Protein AF-A0A5C4R021-F1 (afdb_monomer)

Sequence (103 aa):
MVSEFSMNTGKLGELASEMSGTAESLRSGVLPTIEYLRLPSGAAPAFDAGFSAAYDEMHETTTQAVSALAAALGEVAQGLGRVVQHYQTMEQRHGQSFDTALD

Secondary structure (DSSP, 8-state):
--------HHHHHHHHHHHHHHHHHIIIIIHHHHHHHSPPTTTGGGS-HHHHHHHHHHHHHHHHHHHHHHHHHHHHHHHHHHHHHHHHHHHHHHTS-------

Nearest PDB structures (foldseek):
  4j41-assembly3_E  TM=8.326E-01  e=3.074E-01  Bacillus anthracis str. Sterne
  4j10-assembly1_A  TM=8.207E-01  e=3.074E-01  Bacillus anthracis str. Sterne
  3o9o-assembly1_B  TM=7.792E-01  e=4.049E-01  Streptococcus agalactiae NEM316
  5los-assembly1_A  TM=7.583E-01  e=2.637E+00  Serendipita indica DSM 11827

Foldseek 3Di:
DPPLPQDQLVVLLVLLVVLLVVLVCLVVPVLVVLVVPQDPPVCCVVDDVVVNVVSVVVSVVVNVVSNVSSVVSNVSSVVSVVVSVVQVVVCVVVVHHSNNPDD

pLDDT: mean 84.71, std 15.85, range [33.53, 98.44]

Mean predicted aligned error: 7.82 Å

Structure (mmCIF, N/CA/C/O backbone):
data_AF-A0A5C4R021-F1
#
_entry.id   AF-A0A5C4R021-F1
#
loop_
_atom_site.group_PDB
_atom_site.id
_atom_site.type_symbol
_atom_site.label_atom_id
_atom_site.label_alt_id
_atom_site.label_comp_id
_atom_site.label_asym_id
_atom_site.label_entity_id
_atom_site.label_seq_id
_atom_site.pdbx_PDB_ins_code
_atom_site.Cartn_x
_atom_site.Cartn_y
_atom_site.Cartn_z
_atom_site.occupancy
_atom_site.B_iso_or_equiv
_atom_site.auth_seq_id
_atom_site.auth_comp_id
_atom_site.auth_asym_id
_atom_site.auth_atom_id
_atom_site.pdbx_PDB_model_num
ATOM 1 N N . MET A 1 1 ? -5.289 -17.654 35.345 1.00 33.53 1 MET A N 1
ATOM 2 C CA . MET A 1 1 ? -4.393 -16.569 34.904 1.00 33.53 1 MET A CA 1
ATOM 3 C C . MET A 1 1 ? -4.979 -16.007 33.628 1.00 33.53 1 MET A C 1
ATOM 5 O O . MET A 1 1 ? -4.829 -16.629 32.586 1.00 33.53 1 MET A O 1
ATOM 9 N N . VAL A 1 2 ? -5.752 -14.927 33.722 1.00 35.47 2 VAL A N 1
ATOM 10 C CA . VAL A 1 2 ? -6.165 -14.178 32.532 1.00 35.47 2 VAL A CA 1
ATOM 11 C C . VAL A 1 2 ? -4.950 -13.334 32.180 1.00 35.47 2 VAL A C 1
ATOM 13 O O . VAL A 1 2 ? -4.500 -12.562 33.019 1.00 35.47 2 VAL A O 1
ATOM 16 N N . SER A 1 3 ? -4.351 -13.577 31.014 1.00 36.06 3 SER A N 1
ATOM 17 C CA . SER A 1 3 ? -3.356 -12.667 30.449 1.00 36.06 3 SER A CA 1
ATOM 18 C C . SER A 1 3 ? -4.007 -11.292 30.429 1.00 36.06 3 SER A C 1
ATOM 20 O O . SER A 1 3 ? -4.984 -11.116 29.702 1.00 36.06 3 SER A O 1
ATOM 22 N N . GLU A 1 4 ? -3.531 -10.357 31.251 1.00 40.97 4 GLU A N 1
ATOM 23 C CA . GLU A 1 4 ? -3.843 -8.939 31.095 1.00 40.97 4 GLU A CA 1
ATOM 24 C C . GLU A 1 4 ? -3.306 -8.542 29.723 1.00 40.97 4 GLU A C 1
ATOM 26 O O . GLU A 1 4 ? -2.133 -8.226 29.536 1.00 40.97 4 G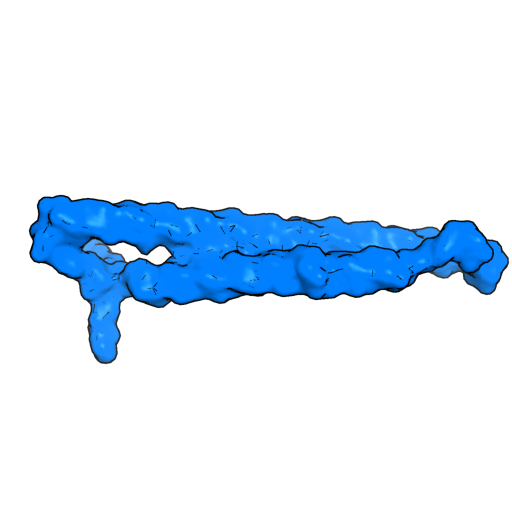LU A O 1
ATOM 31 N N . PHE A 1 5 ? -4.150 -8.710 28.710 1.00 48.19 5 PHE A N 1
ATOM 32 C CA . PHE A 1 5 ? -3.909 -8.183 27.387 1.00 48.19 5 PHE A CA 1
ATOM 33 C C . PHE A 1 5 ? -3.966 -6.675 27.584 1.00 48.19 5 PHE A C 1
ATOM 35 O O . PHE A 1 5 ? -5.048 -6.127 27.774 1.00 48.19 5 PHE A O 1
ATOM 42 N N . SER A 1 6 ? -2.802 -6.026 27.646 1.00 51.69 6 SER A N 1
ATOM 43 C CA . SER A 1 6 ? -2.751 -4.571 27.636 1.00 51.69 6 SER A CA 1
ATOM 44 C C . SER A 1 6 ? -3.350 -4.125 26.303 1.00 51.69 6 SER A C 1
ATOM 46 O O . SER A 1 6 ? -2.752 -4.313 25.242 1.00 51.69 6 SER A O 1
ATOM 48 N N . MET A 1 7 ? -4.590 -3.654 26.342 1.00 62.31 7 MET A N 1
ATOM 49 C CA . MET A 1 7 ? -5.339 -3.217 25.176 1.00 62.31 7 MET A CA 1
ATOM 50 C C . MET A 1 7 ? -5.124 -1.720 25.067 1.00 62.31 7 MET A C 1
ATOM 52 O O . MET A 1 7 ? -5.679 -0.965 25.845 1.00 62.31 7 MET A O 1
ATOM 56 N N . ASN A 1 8 ? -4.266 -1.293 24.144 1.00 76.50 8 ASN A N 1
ATOM 57 C CA . ASN A 1 8 ? -4.086 0.124 23.845 1.00 76.50 8 ASN A CA 1
ATOM 58 C C . A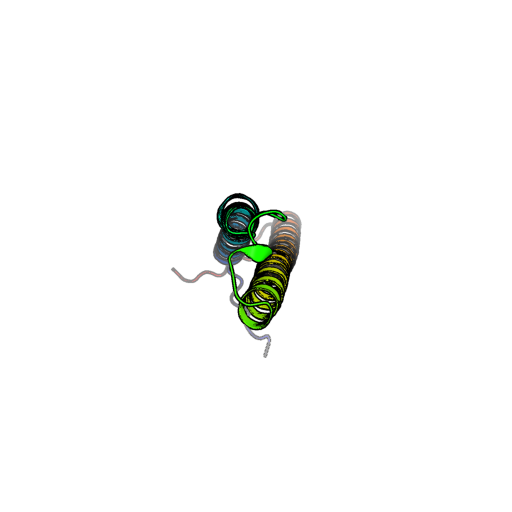SN A 1 8 ? -4.803 0.432 22.530 1.00 76.50 8 ASN A C 1
ATOM 60 O O . ASN A 1 8 ? -4.215 0.400 21.445 1.00 76.50 8 ASN A O 1
ATOM 64 N N . THR A 1 9 ? -6.115 0.623 22.630 1.00 79.25 9 THR A N 1
ATOM 65 C CA . THR A 1 9 ? -6.998 0.913 21.496 1.00 79.25 9 THR A CA 1
ATOM 66 C C . THR A 1 9 ? -6.562 2.153 20.725 1.00 79.25 9 THR A C 1
ATOM 68 O O . THR A 1 9 ? -6.645 2.145 19.495 1.00 79.25 9 THR A O 1
ATOM 71 N N . GLY A 1 10 ? -6.030 3.169 21.416 1.00 80.38 10 GLY A N 1
ATOM 72 C CA . GLY A 1 10 ? -5.428 4.349 20.793 1.00 80.38 10 GLY A CA 1
ATOM 73 C C . GLY A 1 10 ? -4.258 4.001 19.870 1.00 80.38 10 GLY A C 1
ATOM 74 O O . GLY A 1 10 ? -4.326 4.264 18.670 1.00 80.38 10 GLY A O 1
ATOM 75 N N . LYS A 1 11 ? -3.232 3.312 20.387 1.00 85.06 11 LYS A N 1
ATOM 76 C CA . LYS A 1 11 ? -2.044 2.894 19.615 1.00 85.06 11 LYS A CA 1
ATOM 77 C C . LYS A 1 11 ? -2.391 1.977 18.446 1.00 85.06 11 LYS A C 1
ATOM 79 O O . LYS A 1 11 ? -1.766 2.063 17.393 1.00 85.06 11 LYS A O 1
ATOM 84 N N . LEU A 1 12 ? -3.382 1.095 18.600 1.00 88.81 12 LEU A N 1
ATOM 85 C CA . LEU A 1 12 ? -3.851 0.255 17.491 1.00 88.81 12 LEU A CA 1
ATOM 86 C C . LEU A 1 12 ? -4.498 1.096 16.379 1.00 88.81 12 LEU A C 1
ATOM 88 O O . LEU A 1 12 ? -4.299 0.800 15.201 1.00 88.81 12 LEU A O 1
ATOM 92 N N . GLY A 1 13 ? -5.243 2.144 16.742 1.00 89.25 13 GLY A N 1
ATOM 93 C CA . GLY A 1 13 ? -5.826 3.095 15.794 1.00 89.25 13 GLY A CA 1
ATOM 94 C C . GLY A 1 13 ? -4.780 3.966 15.093 1.00 89.25 13 GLY A C 1
ATOM 95 O O . GLY A 1 13 ? -4.867 4.166 13.878 1.00 89.25 13 GLY A O 1
ATOM 96 N N . GLU A 1 14 ? -3.768 4.432 15.826 1.00 91.31 14 GLU A N 1
ATOM 97 C CA . GLU A 1 14 ? -2.612 5.148 15.272 1.00 91.31 14 GLU A CA 1
ATOM 98 C C . GLU A 1 14 ? -1.861 4.269 14.269 1.00 91.31 14 GLU A C 1
ATOM 100 O O . GLU A 1 14 ? -1.711 4.654 13.110 1.00 91.31 14 GLU A O 1
ATOM 105 N N . LEU A 1 15 ? -1.510 3.040 14.659 1.00 92.69 15 LEU A N 1
ATOM 106 C CA . LEU A 1 15 ? -0.816 2.090 13.791 1.00 92.69 15 LEU A CA 1
ATOM 107 C C . LEU A 1 15 ? -1.626 1.761 12.529 1.00 92.69 15 LEU A C 1
ATOM 109 O O . LEU A 1 15 ? -1.076 1.711 11.429 1.00 92.69 15 LEU A O 1
ATOM 113 N N . ALA A 1 16 ? -2.943 1.568 12.661 1.00 94.12 16 ALA A N 1
ATOM 114 C CA . ALA A 1 16 ? -3.824 1.363 11.513 1.00 94.12 16 ALA A CA 1
ATOM 115 C C . ALA A 1 16 ? -3.789 2.560 10.548 1.00 94.12 16 ALA A C 1
ATOM 117 O O . ALA A 1 16 ? -3.728 2.382 9.329 1.00 94.12 16 ALA A O 1
ATOM 118 N N . SER A 1 17 ? -3.795 3.778 11.093 1.00 95.25 17 SER A N 1
ATOM 119 C CA . SER A 1 17 ? -3.763 5.018 10.315 1.00 95.25 17 SER A CA 1
ATOM 120 C C . SER A 1 17 ? -2.420 5.204 9.606 1.00 95.25 17 SER A C 1
ATOM 122 O O . SER A 1 17 ? -2.398 5.514 8.415 1.00 95.25 17 SER A O 1
ATOM 124 N N . GLU A 1 18 ? -1.306 4.942 10.291 1.00 97.06 1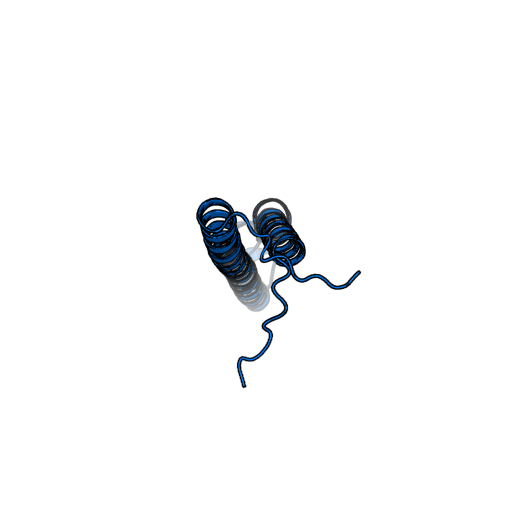8 GLU A N 1
ATOM 125 C CA . GLU A 1 18 ? 0.046 4.985 9.721 1.00 97.06 18 GLU A CA 1
ATOM 126 C C . GLU A 1 18 ? 0.228 3.964 8.593 1.00 97.06 18 GLU A C 1
ATOM 128 O O . GLU A 1 18 ? 0.740 4.295 7.518 1.00 97.06 18 GLU A O 1
ATOM 133 N N . MET A 1 19 ? -0.233 2.726 8.797 1.00 96.38 19 MET A N 1
ATOM 134 C CA . MET A 1 19 ? -0.176 1.679 7.775 1.00 96.38 19 MET A CA 1
ATOM 135 C C . MET A 1 19 ? -1.031 2.037 6.559 1.00 96.38 19 MET A C 1
ATOM 137 O O . MET A 1 19 ? -0.580 1.873 5.424 1.00 96.38 19 MET A O 1
ATOM 141 N N . SER A 1 20 ? -2.232 2.582 6.775 1.00 97.81 20 SER A N 1
ATOM 142 C CA . SER A 1 20 ? -3.091 3.061 5.690 1.00 97.81 20 SER A CA 1
ATOM 143 C C . SER A 1 20 ? -2.452 4.227 4.929 1.00 97.81 20 SER A C 1
ATOM 145 O O . SER A 1 20 ? -2.478 4.240 3.699 1.00 97.81 20 SER A O 1
ATOM 147 N N . GLY A 1 21 ? -1.848 5.190 5.631 1.00 97.81 21 GLY A N 1
ATOM 148 C CA . GLY A 1 21 ? -1.141 6.316 5.016 1.00 97.81 21 GLY A CA 1
ATOM 149 C C . GLY A 1 21 ? 0.094 5.879 4.222 1.00 97.81 21 GLY A C 1
ATOM 150 O O . GLY A 1 21 ? 0.349 6.383 3.126 1.00 97.81 21 GLY A O 1
ATOM 151 N N . THR A 1 22 ? 0.824 4.881 4.724 1.00 98.06 22 THR A N 1
ATOM 152 C CA . THR A 1 22 ? 1.957 4.274 4.011 1.00 98.06 22 THR A CA 1
ATOM 153 C C . THR A 1 22 ? 1.489 3.552 2.748 1.00 98.06 22 THR A C 1
ATOM 155 O O . THR A 1 22 ? 2.047 3.773 1.674 1.00 98.06 22 THR A O 1
ATOM 158 N N . ALA A 1 23 ? 0.432 2.738 2.844 1.00 98.12 23 ALA A N 1
ATOM 159 C CA . ALA A 1 23 ? -0.164 2.061 1.693 1.00 98.12 23 ALA A CA 1
ATOM 160 C C . ALA A 1 23 ? -0.584 3.056 0.600 1.00 98.12 23 ALA A C 1
ATOM 162 O O . ALA A 1 23 ? -0.325 2.826 -0.581 1.00 98.12 23 ALA A O 1
ATOM 163 N N . GLU A 1 24 ? -1.186 4.179 0.992 1.00 98.06 24 GLU A N 1
ATOM 164 C CA . GLU A 1 24 ? -1.577 5.235 0.062 1.00 98.06 24 GLU A CA 1
ATOM 165 C C . GLU A 1 24 ? -0.371 5.938 -0.565 1.00 98.06 24 GLU A C 1
ATOM 167 O O . GLU A 1 24 ? -0.359 6.169 -1.772 1.00 98.06 24 GLU A O 1
ATOM 172 N N . SER A 1 25 ? 0.684 6.210 0.206 1.00 97.94 25 SER A N 1
ATOM 173 C CA . SER A 1 25 ? 1.925 6.800 -0.319 1.00 97.94 25 SER A CA 1
ATOM 174 C C . SER A 1 25 ? 2.595 5.898 -1.362 1.00 97.94 25 SER A C 1
ATOM 176 O O . SER A 1 25 ? 3.097 6.377 -2.381 1.00 97.94 25 SER A O 1
ATOM 178 N N . LEU A 1 26 ? 2.563 4.577 -1.155 1.00 98.12 26 LEU A N 1
ATOM 179 C CA . LEU A 1 26 ? 3.053 3.616 -2.145 1.00 98.12 26 LEU A CA 1
ATOM 180 C C . LEU A 1 26 ? 2.216 3.655 -3.433 1.00 98.12 26 LEU A C 1
ATOM 182 O O . LEU A 1 26 ? 2.783 3.654 -4.525 1.00 98.12 26 LEU A O 1
ATOM 186 N N . ARG A 1 27 ? 0.884 3.732 -3.325 1.00 97.69 27 ARG A N 1
ATOM 187 C CA . ARG A 1 27 ? -0.023 3.732 -4.488 1.00 97.69 27 ARG A CA 1
ATOM 188 C C . ARG A 1 27 ? -0.015 5.034 -5.275 1.00 97.69 27 ARG A C 1
ATOM 190 O O . ARG A 1 27 ? -0.030 4.994 -6.498 1.00 97.69 27 ARG A O 1
ATOM 197 N N . SER A 1 28 ? -0.025 6.167 -4.583 1.00 96.94 28 SER A N 1
ATOM 198 C CA . SER A 1 28 ? -0.161 7.495 -5.189 1.00 96.94 28 SER A CA 1
ATOM 199 C C . SER A 1 28 ? 1.178 8.157 -5.517 1.00 96.94 28 SER A C 1
ATOM 201 O O . SER A 1 28 ? 1.226 9.027 -6.382 1.00 96.94 28 SER A O 1
ATOM 203 N N . GLY A 1 29 ? 2.269 7.744 -4.863 1.00 96.31 29 GLY A N 1
ATOM 204 C CA . GLY A 1 29 ? 3.608 8.295 -5.086 1.00 96.31 29 GLY A CA 1
ATOM 205 C C . GLY A 1 29 ? 4.545 7.327 -5.804 1.00 96.31 29 GLY A C 1
ATOM 206 O O . GLY A 1 29 ? 5.069 7.633 -6.878 1.00 96.31 29 GLY A O 1
ATOM 207 N N . VAL A 1 30 ? 4.764 6.145 -5.222 1.00 96.88 30 VAL A N 1
ATOM 208 C CA . VAL A 1 30 ? 5.808 5.220 -5.697 1.00 96.88 30 VAL A CA 1
ATOM 209 C C . VAL A 1 30 ? 5.409 4.508 -6.989 1.00 96.88 30 VAL A C 1
ATOM 211 O O . VAL A 1 30 ? 6.181 4.539 -7.944 1.00 96.88 30 VAL A O 1
ATOM 214 N N . LEU A 1 31 ? 4.212 3.913 -7.062 1.00 97.00 31 LEU A N 1
ATOM 215 C CA . LEU A 1 31 ? 3.764 3.203 -8.269 1.00 97.00 31 LEU A CA 1
ATOM 216 C C . LEU A 1 31 ? 3.773 4.089 -9.529 1.00 97.00 31 LEU A C 1
ATOM 218 O O . LEU A 1 31 ? 4.356 3.665 -10.524 1.00 97.00 31 LEU A O 1
ATOM 222 N N . PRO A 1 32 ? 3.248 5.331 -9.516 1.00 96.44 32 PRO A N 1
ATOM 223 C CA . PRO A 1 32 ? 3.323 6.213 -10.680 1.00 96.44 32 PRO A CA 1
ATOM 224 C C . PRO A 1 32 ? 4.758 6.555 -11.082 1.00 96.44 32 PRO A C 1
ATOM 226 O O . PRO A 1 32 ? 5.051 6.689 -12.268 1.00 96.44 32 PRO A O 1
ATOM 229 N N . THR A 1 33 ? 5.662 6.672 -10.105 1.00 95.56 33 THR A N 1
ATOM 230 C CA . THR A 1 33 ? 7.084 6.909 -10.375 1.00 95.56 33 THR A CA 1
ATOM 231 C C . THR A 1 33 ? 7.710 5.711 -11.086 1.00 95.56 33 THR A C 1
ATOM 233 O O . THR A 1 33 ? 8.443 5.897 -12.052 1.00 95.56 33 THR A O 1
ATOM 236 N N . ILE A 1 34 ? 7.3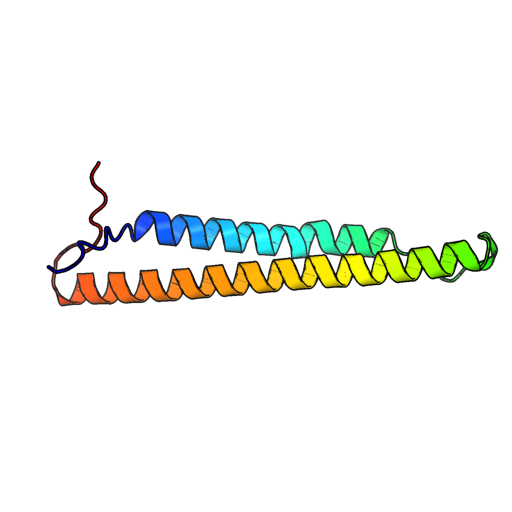92 4.484 -10.659 1.00 94.75 34 ILE A N 1
ATOM 237 C CA . ILE A 1 34 ? 7.848 3.262 -11.334 1.00 94.75 34 ILE A CA 1
ATOM 238 C C . ILE A 1 34 ? 7.282 3.202 -12.754 1.00 94.75 34 ILE A C 1
ATOM 240 O O . ILE A 1 34 ? 8.037 2.998 -13.699 1.00 94.75 34 ILE A O 1
ATOM 244 N N . GLU A 1 35 ? 5.986 3.451 -12.940 1.00 92.38 35 GLU A N 1
ATOM 245 C CA . GLU A 1 35 ? 5.364 3.467 -14.271 1.00 92.38 35 GLU A CA 1
ATOM 246 C C . GLU A 1 35 ? 6.001 4.503 -15.207 1.00 92.38 35 GLU A C 1
ATOM 248 O O . GLU A 1 35 ? 6.227 4.212 -16.380 1.00 92.38 35 GLU A O 1
ATOM 253 N N . TYR A 1 36 ? 6.376 5.679 -14.693 1.00 90.94 36 TYR A N 1
ATOM 254 C CA . TYR A 1 36 ? 7.086 6.698 -15.472 1.00 90.94 36 TYR A CA 1
ATOM 255 C C . TYR A 1 36 ? 8.476 6.247 -15.943 1.00 90.94 36 TYR 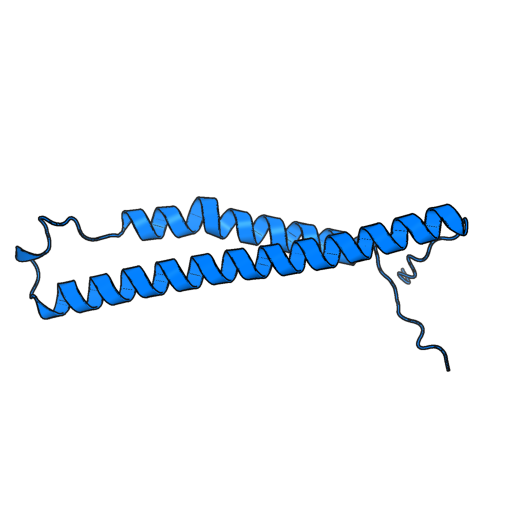A C 1
ATOM 257 O O . TYR A 1 36 ? 8.948 6.691 -16.988 1.00 90.94 36 TYR A O 1
ATOM 265 N N . LEU A 1 37 ? 9.141 5.367 -15.191 1.00 89.75 37 LEU A N 1
ATOM 266 C CA . LEU A 1 37 ? 10.456 4.845 -15.563 1.00 89.75 37 LEU A CA 1
ATOM 267 C C . LEU A 1 37 ? 10.391 3.826 -16.709 1.00 89.75 37 LEU A C 1
ATOM 269 O O . LEU A 1 37 ? 11.426 3.529 -17.296 1.00 89.75 37 LEU A O 1
ATOM 273 N N . ARG A 1 38 ? 9.205 3.322 -17.071 1.00 88.75 38 ARG A N 1
ATOM 274 C CA . ARG A 1 38 ? 9.046 2.335 -18.142 1.00 88.75 38 ARG A CA 1
ATOM 275 C C . ARG A 1 38 ? 9.712 2.803 -19.437 1.00 88.75 38 ARG A C 1
ATOM 277 O O . ARG A 1 38 ? 9.473 3.916 -19.910 1.00 88.75 38 ARG A O 1
ATOM 284 N N . LEU A 1 39 ? 10.514 1.929 -20.049 1.00 83.62 39 LEU A N 1
ATOM 285 C CA . LEU A 1 39 ? 11.130 2.232 -21.336 1.00 83.62 39 LEU A CA 1
ATOM 286 C C . LEU A 1 39 ? 10.039 2.461 -22.397 1.00 83.62 39 LEU A C 1
ATOM 288 O O . LEU A 1 39 ? 9.137 1.630 -22.545 1.00 83.62 39 LEU A O 1
ATOM 292 N N . PRO A 1 40 ? 10.108 3.558 -23.175 1.00 81.06 40 PRO A N 1
ATOM 293 C CA . PRO A 1 40 ? 9.221 3.741 -24.310 1.00 81.06 40 PRO A CA 1
ATOM 294 C C . PRO A 1 40 ? 9.382 2.578 -25.287 1.00 81.06 40 PRO A C 1
ATOM 296 O O . PRO A 1 40 ? 10.501 2.172 -25.602 1.00 81.06 40 PRO A O 1
ATOM 299 N N . SER A 1 41 ? 8.278 2.103 -25.854 1.00 72.62 41 SER A N 1
ATOM 300 C CA . SER A 1 41 ? 8.275 1.016 -26.843 1.00 72.62 41 SER A CA 1
ATOM 301 C C . SER A 1 41 ? 9.146 1.301 -28.079 1.00 72.62 41 SER A C 1
ATOM 303 O O . SER A 1 41 ? 9.597 0.370 -28.740 1.00 72.62 41 SER A O 1
ATOM 305 N N . GLY A 1 42 ? 9.437 2.575 -28.370 1.00 70.56 42 GLY A N 1
ATOM 306 C CA . GLY A 1 42 ? 10.365 3.000 -29.426 1.00 70.56 42 GLY A CA 1
ATOM 307 C C . GLY A 1 42 ? 11.835 3.147 -29.003 1.00 70.56 42 GLY A C 1
ATOM 308 O O . GLY A 1 42 ? 12.679 3.370 -29.865 1.00 70.56 42 GLY A O 1
ATOM 309 N N . ALA A 1 43 ? 12.154 3.041 -27.710 1.00 71.19 43 ALA A N 1
ATOM 310 C CA . ALA A 1 43 ? 13.520 3.132 -27.188 1.00 71.19 43 ALA A CA 1
ATOM 311 C C . ALA A 1 43 ? 14.222 1.766 -27.133 1.00 71.19 43 ALA A C 1
ATOM 313 O O . ALA A 1 43 ? 15.447 1.719 -27.181 1.00 71.19 43 ALA A O 1
ATOM 314 N N . ALA A 1 44 ? 13.465 0.664 -27.100 1.00 65.88 44 ALA A N 1
ATOM 315 C CA . ALA A 1 44 ? 14.000 -0.699 -27.088 1.00 65.88 44 ALA A CA 1
ATOM 316 C C . ALA A 1 44 ? 15.039 -0.996 -28.197 1.00 65.88 44 ALA A C 1
ATOM 318 O O . ALA A 1 44 ? 16.045 -1.619 -27.884 1.00 65.88 44 ALA A O 1
ATOM 319 N N . PRO A 1 45 ? 14.905 -0.507 -29.451 1.00 67.62 45 PRO A N 1
ATOM 320 C CA . PRO A 1 45 ? 15.921 -0.725 -30.489 1.00 67.62 45 PRO A CA 1
ATOM 321 C C . PRO A 1 45 ? 17.256 -0.003 -30.243 1.00 67.62 45 PRO A C 1
ATOM 323 O O . PRO A 1 45 ? 18.252 -0.342 -30.876 1.00 67.62 45 PRO A O 1
ATOM 326 N N . ALA A 1 46 ? 17.276 1.029 -29.388 1.00 72.94 46 ALA A N 1
ATOM 327 C CA . ALA A 1 46 ? 18.487 1.775 -29.042 1.00 72.94 46 ALA A CA 1
ATOM 328 C C . ALA A 1 46 ? 19.306 1.091 -27.934 1.00 72.94 46 ALA A C 1
ATOM 330 O O . ALA A 1 46 ? 20.464 1.448 -27.716 1.00 72.94 46 ALA A O 1
ATOM 331 N N . PHE A 1 47 ? 18.712 0.113 -27.250 1.00 74.50 47 PHE A N 1
ATOM 332 C CA . PHE A 1 47 ? 19.370 -0.721 -26.259 1.00 74.50 47 PHE A CA 1
ATOM 333 C C . PHE A 1 47 ? 19.630 -2.111 -26.838 1.00 74.50 47 PHE A C 1
ATOM 335 O O . PHE A 1 47 ? 18.942 -2.569 -27.748 1.00 74.50 47 PHE A O 1
ATOM 342 N N . ASP A 1 48 ? 20.645 -2.792 -26.311 1.00 77.94 48 ASP A N 1
ATOM 343 C CA . ASP A 1 48 ? 20.828 -4.204 -26.625 1.00 77.94 48 ASP A CA 1
ATOM 344 C C . ASP A 1 48 ? 19.596 -5.002 -26.167 1.00 77.94 48 ASP A C 1
ATOM 346 O O . ASP A 1 48 ? 19.038 -4.740 -25.097 1.00 77.94 48 ASP A O 1
ATOM 350 N N . ALA A 1 49 ? 19.181 -5.993 -26.959 1.00 73.62 49 ALA A N 1
ATOM 351 C CA . ALA A 1 49 ? 17.962 -6.760 -26.709 1.00 73.62 49 ALA A CA 1
ATOM 352 C C . ALA A 1 49 ? 17.972 -7.434 -25.322 1.00 73.62 49 ALA A C 1
ATOM 354 O O . ALA A 1 49 ? 16.927 -7.544 -24.680 1.00 73.62 49 ALA A O 1
ATOM 355 N N . GLY A 1 50 ? 19.155 -7.828 -24.828 1.00 76.56 50 GLY A N 1
ATOM 356 C CA . GLY A 1 50 ? 19.323 -8.380 -23.482 1.00 76.56 50 GLY A CA 1
ATOM 357 C C . GLY A 1 50 ? 19.081 -7.364 -22.360 1.00 76.56 50 GLY A C 1
ATOM 358 O O . GLY A 1 50 ? 18.523 -7.719 -21.325 1.00 76.56 50 GLY A O 1
ATOM 359 N N . PHE A 1 51 ? 19.440 -6.094 -22.568 1.00 84.62 51 PHE A N 1
ATOM 360 C CA . PHE A 1 51 ? 19.192 -5.031 -21.593 1.00 84.62 51 PHE A CA 1
ATOM 361 C C . PHE A 1 51 ? 17.704 -4.684 -21.507 1.00 84.62 51 PHE A C 1
ATOM 363 O O . PHE A 1 51 ? 17.174 -4.592 -20.405 1.00 84.62 51 PHE A O 1
ATOM 370 N N . SER A 1 52 ? 17.020 -4.522 -22.646 1.00 84.19 52 SER A N 1
ATOM 371 C CA . SER A 1 52 ? 15.587 -4.194 -22.651 1.00 84.19 52 SER A CA 1
ATOM 372 C C . SER A 1 52 ? 14.742 -5.277 -21.984 1.00 84.19 52 SER A C 1
ATOM 374 O O . SER A 1 52 ? 13.893 -4.945 -21.167 1.00 84.19 52 SER A O 1
ATOM 376 N N . ALA A 1 53 ? 15.022 -6.556 -22.253 1.00 85.94 53 ALA A N 1
ATOM 377 C CA . ALA A 1 53 ? 14.308 -7.659 -21.612 1.00 85.94 53 ALA A CA 1
ATOM 378 C C . ALA A 1 53 ? 14.519 -7.685 -20.087 1.00 85.94 53 ALA A C 1
ATOM 380 O O . ALA A 1 53 ? 13.553 -7.782 -19.336 1.00 85.94 53 ALA A O 1
ATOM 381 N N . ALA A 1 54 ? 15.767 -7.538 -19.626 1.00 88.94 54 ALA A N 1
ATOM 382 C CA . ALA A 1 54 ? 16.072 -7.488 -18.196 1.00 88.94 54 ALA A CA 1
ATOM 383 C C . ALA A 1 54 ? 15.453 -6.257 -17.511 1.00 88.94 54 ALA A C 1
ATOM 385 O O . ALA A 1 54 ? 15.016 -6.332 -16.363 1.00 88.94 54 ALA A O 1
ATOM 386 N N . TYR A 1 55 ? 15.404 -5.120 -18.210 1.00 90.12 55 TYR A N 1
ATOM 387 C CA . TYR A 1 55 ? 14.771 -3.908 -17.707 1.00 90.12 55 TYR A CA 1
ATOM 388 C C . TYR A 1 55 ? 13.256 -4.069 -17.572 1.00 90.12 55 TYR A C 1
ATOM 390 O O . TYR A 1 55 ? 12.705 -3.700 -16.537 1.00 90.12 55 TYR A O 1
ATOM 398 N N . ASP A 1 56 ? 12.591 -4.625 -18.586 1.00 89.81 56 ASP A N 1
ATOM 399 C CA . ASP A 1 56 ? 11.148 -4.868 -18.561 1.00 89.81 56 ASP A CA 1
ATOM 400 C C . ASP A 1 56 ? 10.773 -5.843 -17.435 1.00 89.81 56 ASP A C 1
ATOM 402 O O . ASP A 1 56 ? 9.841 -5.575 -16.680 1.00 89.81 56 ASP A O 1
ATOM 406 N N . GLU A 1 57 ? 11.547 -6.918 -17.250 1.00 92.62 57 GLU A N 1
ATOM 407 C CA . GLU A 1 57 ? 11.35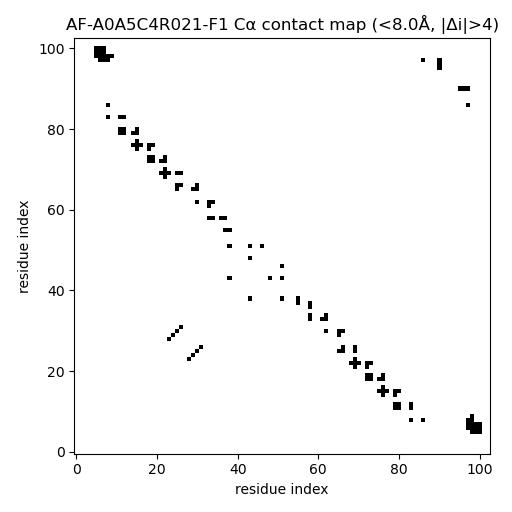9 -7.861 -16.140 1.00 92.62 57 GLU A CA 1
ATOM 408 C C . GLU A 1 57 ? 11.548 -7.181 -14.775 1.00 92.62 57 GLU A C 1
ATOM 410 O O . GLU A 1 57 ? 10.736 -7.361 -13.862 1.00 92.62 57 GLU A O 1
ATOM 415 N N . MET A 1 58 ? 12.597 -6.365 -14.624 1.00 93.31 58 MET A N 1
ATOM 416 C CA . MET A 1 58 ? 12.842 -5.596 -13.403 1.00 93.31 58 MET A CA 1
ATOM 417 C C . MET A 1 58 ? 11.698 -4.613 -13.124 1.00 93.31 58 MET A C 1
ATOM 419 O O . MET A 1 58 ? 11.255 -4.500 -11.978 1.00 93.31 58 MET A O 1
ATOM 423 N N . HIS A 1 59 ? 11.227 -3.900 -14.150 1.00 94.62 59 HIS A N 1
ATOM 424 C CA . HIS A 1 59 ? 10.119 -2.951 -14.060 1.00 94.62 59 HIS A CA 1
ATOM 425 C C . HIS A 1 59 ? 8.845 -3.654 -13.595 1.00 94.62 59 HIS A C 1
ATOM 427 O O . HIS A 1 59 ? 8.285 -3.283 -12.563 1.00 94.62 59 HIS A O 1
ATOM 433 N N . GLU A 1 60 ? 8.465 -4.737 -14.274 1.00 95.06 60 GLU A N 1
ATOM 434 C CA . GLU A 1 60 ? 7.282 -5.528 -13.945 1.00 95.06 60 GLU A CA 1
ATOM 435 C C . GLU A 1 60 ? 7.360 -6.092 -12.520 1.00 95.06 60 GLU A C 1
ATOM 437 O O . GLU A 1 60 ? 6.431 -5.914 -11.726 1.00 95.06 60 GLU A O 1
ATOM 442 N N . THR A 1 61 ? 8.493 -6.699 -12.157 1.00 96.88 61 THR A N 1
ATOM 443 C CA . THR A 1 61 ? 8.712 -7.260 -10.817 1.00 96.88 61 THR A CA 1
ATOM 444 C C . THR A 1 61 ? 8.601 -6.185 -9.736 1.00 96.88 61 THR A C 1
ATOM 446 O O . THR A 1 61 ? 7.988 -6.407 -8.688 1.00 96.88 61 THR A O 1
ATOM 449 N N . THR A 1 62 ? 9.150 -4.994 -9.984 1.00 96.69 62 THR A N 1
ATOM 450 C CA . THR A 1 62 ? 9.100 -3.879 -9.029 1.00 96.69 62 THR A CA 1
ATOM 451 C C . THR A 1 62 ? 7.675 -3.346 -8.874 1.00 96.69 62 THR A C 1
ATOM 453 O O . THR A 1 62 ? 7.210 -3.175 -7.743 1.00 96.69 62 THR A O 1
ATOM 456 N N . THR A 1 63 ? 6.945 -3.145 -9.978 1.00 97.44 63 THR A N 1
ATOM 457 C CA . THR A 1 63 ? 5.532 -2.731 -9.951 1.00 97.44 63 THR A CA 1
ATOM 458 C C . THR A 1 63 ? 4.680 -3.730 -9.167 1.00 97.44 63 THR A C 1
ATOM 460 O O . THR A 1 63 ? 3.890 -3.329 -8.303 1.00 97.44 63 THR A O 1
ATOM 463 N N . GLN A 1 64 ? 4.855 -5.033 -9.413 1.00 97.88 64 GLN A N 1
ATOM 464 C CA . GLN A 1 64 ? 4.126 -6.086 -8.704 1.00 97.88 64 GLN A CA 1
ATOM 465 C C . GLN A 1 64 ? 4.451 -6.094 -7.205 1.00 97.88 64 GLN A C 1
ATOM 467 O O . GLN A 1 64 ? 3.534 -6.111 -6.380 1.00 97.88 64 GLN A O 1
ATOM 472 N N . ALA A 1 65 ? 5.733 -6.020 -6.835 1.00 98.00 65 ALA A N 1
ATOM 473 C CA . ALA A 1 65 ? 6.163 -6.039 -5.438 1.00 98.00 65 ALA A CA 1
ATOM 474 C C . ALA A 1 65 ? 5.615 -4.846 -4.639 1.00 98.00 65 ALA A C 1
ATOM 476 O O . ALA A 1 65 ? 5.085 -5.024 -3.539 1.00 98.00 65 ALA A O 1
ATOM 477 N N . VAL A 1 66 ? 5.686 -3.631 -5.194 1.00 98.06 66 VAL A N 1
ATOM 478 C CA . VAL A 1 66 ? 5.166 -2.427 -4.527 1.00 98.06 66 VAL A CA 1
ATOM 479 C C . VAL A 1 66 ? 3.641 -2.469 -4.418 1.00 98.06 66 VAL A C 1
ATOM 481 O O . VAL A 1 66 ? 3.093 -2.126 -3.368 1.00 98.06 66 VAL A O 1
ATOM 484 N N . SER A 1 67 ? 2.951 -2.947 -5.456 1.00 98.19 67 SER A N 1
ATOM 485 C CA . SER A 1 67 ? 1.494 -3.119 -5.430 1.00 98.19 67 SER A CA 1
ATOM 486 C C . SER A 1 67 ? 1.062 -4.107 -4.344 1.00 98.19 67 SER A C 1
ATOM 488 O O . SER A 1 67 ? 0.146 -3.819 -3.572 1.00 98.19 67 SER A O 1
ATOM 490 N N . ALA A 1 68 ? 1.753 -5.246 -4.240 1.00 98.38 68 ALA A N 1
ATOM 491 C CA . ALA A 1 68 ? 1.487 -6.260 -3.225 1.00 98.38 68 ALA A CA 1
ATOM 492 C C . ALA A 1 68 ? 1.745 -5.734 -1.805 1.00 98.38 68 ALA A C 1
ATOM 494 O O . ALA A 1 68 ? 0.920 -5.940 -0.914 1.00 98.38 68 ALA A O 1
ATOM 495 N N . LEU A 1 69 ? 2.840 -4.996 -1.593 1.00 98.19 69 LEU A N 1
ATOM 496 C CA . LEU A 1 69 ? 3.141 -4.380 -0.300 1.00 98.19 69 LEU A CA 1
ATOM 497 C C . LEU A 1 69 ? 2.058 -3.374 0.114 1.00 98.19 69 LEU A C 1
ATOM 499 O O . LEU A 1 69 ? 1.584 -3.401 1.250 1.00 98.19 69 LEU A O 1
ATOM 503 N N . ALA A 1 70 ? 1.623 -2.516 -0.811 1.00 98.31 70 ALA A N 1
ATOM 504 C CA . ALA A 1 70 ? 0.556 -1.561 -0.543 1.00 98.31 70 ALA A CA 1
ATOM 505 C C . ALA A 1 70 ? -0.786 -2.250 -0.243 1.00 98.31 70 ALA A C 1
ATOM 507 O O . ALA A 1 70 ? -1.577 -1.746 0.557 1.00 98.31 70 ALA A O 1
ATOM 508 N N . ALA A 1 71 ? -1.082 -3.385 -0.880 1.00 98.00 71 ALA A N 1
ATOM 509 C CA . ALA A 1 71 ? -2.265 -4.184 -0.569 1.00 98.00 71 ALA A CA 1
ATOM 510 C C . ALA A 1 71 ? -2.179 -4.777 0.846 1.00 98.00 71 ALA A C 1
ATOM 512 O O . ALA A 1 71 ? -3.078 -4.542 1.652 1.00 98.00 71 ALA A O 1
ATOM 513 N N . ALA A 1 72 ? -1.064 -5.435 1.177 1.00 98.44 72 ALA A N 1
ATOM 514 C CA . ALA A 1 72 ? -0.844 -6.053 2.482 1.00 98.44 72 ALA A CA 1
ATOM 515 C C . ALA A 1 72 ? -0.940 -5.039 3.636 1.00 98.44 72 ALA A C 1
ATOM 517 O O . ALA A 1 72 ? -1.632 -5.285 4.621 1.00 98.44 72 ALA A O 1
ATOM 518 N N . LEU A 1 73 ? -0.319 -3.862 3.500 1.00 98.12 73 LEU A N 1
ATOM 519 C CA . LEU A 1 73 ? -0.436 -2.785 4.492 1.00 98.12 73 LEU A CA 1
ATOM 520 C C . LEU A 1 73 ? -1.8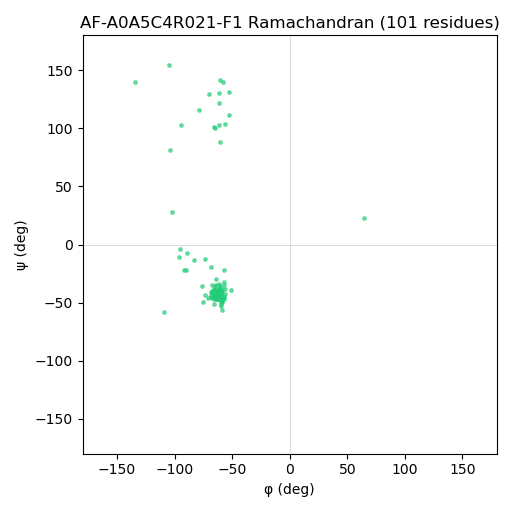89 -2.323 4.676 1.00 98.12 73 LEU A C 1
ATOM 522 O O . LEU A 1 73 ? -2.331 -2.104 5.803 1.00 98.12 73 LEU A O 1
ATOM 526 N N . GLY A 1 74 ? -2.649 -2.220 3.581 1.00 97.75 74 GLY A N 1
ATOM 527 C CA . GLY A 1 74 ? -4.072 -1.887 3.630 1.00 97.75 74 GLY A CA 1
ATOM 528 C C . GLY A 1 74 ? -4.909 -2.943 4.358 1.00 97.75 74 GLY A C 1
ATOM 529 O O . GLY A 1 74 ? -5.786 -2.593 5.146 1.00 97.75 74 GLY A O 1
ATOM 530 N N . GLU A 1 75 ? -4.630 -4.228 4.142 1.00 97.75 75 GLU A N 1
ATOM 531 C CA . GLU A 1 75 ? -5.318 -5.325 4.833 1.00 97.75 75 GLU A CA 1
ATOM 532 C C . GLU A 1 75 ? -5.029 -5.335 6.336 1.00 97.75 75 GLU A C 1
ATOM 534 O O . GLU A 1 75 ? -5.956 -5.490 7.138 1.00 97.75 75 GLU A O 1
ATOM 539 N N . VAL A 1 76 ? -3.769 -5.116 6.732 1.00 96.56 76 VAL A N 1
ATOM 540 C CA . VAL A 1 76 ? -3.394 -5.019 8.150 1.00 96.56 76 VAL A CA 1
ATOM 541 C C . VAL A 1 76 ? -4.075 -3.813 8.797 1.00 96.56 76 VAL A C 1
ATOM 543 O O . VAL A 1 76 ? -4.698 -3.971 9.848 1.00 96.56 76 VAL A O 1
ATOM 546 N N . ALA A 1 77 ? -4.055 -2.643 8.151 1.00 96.69 77 ALA A N 1
ATOM 547 C CA . ALA A 1 77 ? -4.742 -1.447 8.638 1.00 96.69 77 ALA A CA 1
ATOM 548 C C . ALA A 1 77 ? -6.248 -1.686 8.852 1.00 96.69 77 ALA A C 1
ATOM 550 O O . ALA A 1 77 ? -6.795 -1.343 9.900 1.00 96.69 77 ALA A O 1
ATOM 551 N N . GLN A 1 78 ? -6.922 -2.341 7.901 1.00 96.00 78 GLN A N 1
ATOM 552 C CA . GLN A 1 78 ? -8.334 -2.710 8.044 1.00 96.00 78 GLN A CA 1
ATOM 553 C C . GLN A 1 78 ? -8.564 -3.714 9.177 1.00 96.00 78 GLN A C 1
ATOM 555 O O . GLN A 1 78 ? -9.547 -3.606 9.911 1.00 96.00 78 GLN A O 1
ATOM 560 N N . GLY A 1 79 ? -7.676 -4.701 9.325 1.00 95.06 79 GLY A N 1
ATOM 561 C CA . GLY A 1 79 ? -7.716 -5.666 10.420 1.00 95.06 79 GLY A CA 1
ATOM 562 C C . GLY A 1 79 ? -7.640 -4.982 11.782 1.00 95.06 79 GLY A C 1
ATOM 563 O O . GLY A 1 79 ? -8.502 -5.215 12.629 1.00 95.06 79 GLY A O 1
ATOM 564 N N . LEU A 1 80 ? -6.670 -4.084 11.957 1.00 93.00 80 LEU A N 1
ATOM 565 C CA . LEU A 1 80 ? -6.511 -3.277 13.166 1.00 93.00 80 LEU A CA 1
ATOM 566 C C . LEU A 1 80 ? -7.725 -2.370 13.408 1.00 93.00 80 LEU A C 1
ATOM 568 O O . LEU A 1 80 ? -8.244 -2.333 14.521 1.00 93.00 80 LEU A O 1
ATOM 572 N N . GLY A 1 81 ? -8.252 -1.718 12.368 1.00 92.06 81 GLY A N 1
ATOM 573 C CA . GLY A 1 81 ? -9.459 -0.893 12.468 1.00 92.06 81 GLY A CA 1
ATOM 574 C C . GLY A 1 81 ? -10.683 -1.674 12.960 1.00 92.06 81 GLY A C 1
ATOM 575 O O . GLY A 1 81 ? -11.418 -1.194 13.823 1.00 92.06 81 GLY A O 1
ATOM 576 N N . ARG A 1 82 ? -10.871 -2.918 12.492 1.00 93.44 82 ARG A N 1
ATOM 577 C CA . ARG A 1 82 ? -11.936 -3.807 12.996 1.00 93.44 82 ARG A CA 1
ATOM 578 C C . ARG A 1 82 ? -11.752 -4.149 14.473 1.00 93.44 82 ARG A C 1
ATOM 580 O O . ARG A 1 82 ? -12.736 -4.190 15.208 1.00 93.44 82 ARG A O 1
ATOM 587 N N . VAL A 1 83 ? -10.513 -4.383 14.908 1.00 90.75 83 VAL A N 1
ATOM 588 C CA . VAL A 1 83 ? -10.191 -4.650 16.319 1.00 90.75 83 VAL A CA 1
ATOM 589 C C . VAL A 1 83 ? -10.513 -3.429 17.187 1.00 90.75 83 VAL A C 1
ATOM 591 O O . VAL A 1 83 ? -11.204 -3.568 18.193 1.00 90.75 83 VAL A O 1
ATOM 594 N N . VAL A 1 84 ? -10.102 -2.228 16.768 1.00 89.25 84 VAL A N 1
ATOM 595 C CA . VAL A 1 84 ? -10.412 -0.970 17.472 1.00 89.25 84 VAL A CA 1
ATOM 596 C C . VAL A 1 84 ? -11.923 -0.757 17.583 1.00 89.25 84 VAL A C 1
ATOM 598 O O . VAL A 1 84 ? -12.434 -0.515 18.674 1.00 89.25 84 VAL A O 1
ATOM 601 N N . GLN A 1 85 ? -12.660 -0.915 16.480 1.00 89.62 85 GLN A N 1
ATOM 602 C CA . GLN A 1 85 ? -14.116 -0.755 16.469 1.00 89.62 85 GLN A CA 1
ATOM 603 C C . GLN A 1 85 ? -14.818 -1.763 17.390 1.00 89.62 85 GLN A C 1
ATOM 605 O O . GLN A 1 85 ? -15.797 -1.428 18.066 1.00 89.62 85 GLN A O 1
ATOM 610 N N . HIS A 1 86 ? -14.326 -3.005 17.425 1.00 89.50 86 HIS A N 1
ATOM 611 C CA . HIS A 1 86 ? -14.845 -4.027 18.325 1.00 89.50 86 HIS A CA 1
ATOM 612 C C . HIS A 1 86 ? -14.689 -3.602 19.788 1.00 89.50 86 HIS A C 1
ATOM 614 O O . HIS A 1 86 ? -15.665 -3.650 20.540 1.00 89.50 86 HIS A O 1
ATOM 620 N N . TYR A 1 87 ? -13.506 -3.120 20.175 1.00 85.81 87 TYR A N 1
ATOM 621 C CA . TYR A 1 87 ? -13.266 -2.664 21.540 1.00 85.81 87 TYR A CA 1
ATOM 622 C C . TYR A 1 87 ? -14.092 -1.435 21.901 1.00 85.81 87 TYR A C 1
ATOM 624 O O . TYR A 1 87 ? -14.779 -1.475 22.914 1.00 85.81 87 TYR A O 1
ATOM 632 N N . GLN A 1 88 ? -14.168 -0.420 21.042 1.00 84.81 88 GLN A N 1
ATOM 633 C CA . GLN A 1 88 ? -15.027 0.750 21.277 1.00 84.81 88 GLN A CA 1
ATOM 634 C C . GLN A 1 88 ? -16.500 0.358 21.485 1.00 84.81 88 GLN A C 1
ATOM 636 O O . GLN A 1 88 ? -17.195 0.910 22.337 1.00 84.81 88 GLN A O 1
ATOM 641 N N . THR A 1 89 ? -16.987 -0.639 20.738 1.00 87.69 89 THR A N 1
ATOM 642 C CA . THR A 1 89 ? -18.347 -1.172 20.918 1.00 87.69 89 THR A CA 1
ATOM 643 C C . THR A 1 89 ? -18.509 -1.857 22.277 1.00 87.69 89 THR A C 1
ATOM 645 O O . THR A 1 89 ? -19.556 -1.734 22.915 1.00 87.69 89 THR A O 1
ATOM 648 N N . MET A 1 90 ? -17.489 -2.588 22.730 1.00 84.50 90 MET A N 1
ATOM 649 C CA . MET A 1 90 ? -17.479 -3.208 24.053 1.00 84.50 90 MET A CA 1
ATOM 650 C C . MET A 1 90 ? -17.454 -2.144 25.157 1.00 84.50 90 MET A C 1
ATOM 652 O O . MET A 1 90 ? -18.249 -2.238 26.090 1.00 84.50 90 MET A O 1
ATOM 656 N N . GLU A 1 91 ? -16.622 -1.107 25.042 1.00 84.19 91 GLU A N 1
ATOM 657 C CA . GLU A 1 91 ? -16.538 -0.011 26.022 1.00 84.19 91 GLU A CA 1
ATOM 658 C C . GLU A 1 91 ? -17.887 0.689 26.196 1.00 84.19 91 GLU A C 1
ATOM 660 O O . GLU A 1 91 ? -18.357 0.880 27.318 1.00 84.19 91 GLU A O 1
ATOM 665 N N . GLN A 1 92 ? -18.571 0.984 25.085 1.00 83.25 92 GLN A N 1
ATOM 666 C CA . GLN A 1 92 ? -19.908 1.583 25.099 1.00 83.25 92 GLN A CA 1
ATOM 667 C C . GLN A 1 92 ? -20.946 0.700 25.803 1.00 83.25 92 GLN A C 1
ATOM 669 O O . GLN A 1 92 ? -21.828 1.211 26.491 1.00 83.25 92 GLN A O 1
ATOM 674 N N . ARG A 1 93 ? -20.859 -0.626 25.640 1.00 84.88 93 ARG A N 1
ATOM 675 C CA . ARG A 1 93 ? -21.792 -1.580 26.262 1.00 84.88 93 ARG A CA 1
ATOM 676 C C . ARG A 1 93 ? -21.525 -1.793 27.746 1.00 84.88 93 ARG A C 1
ATOM 678 O O . ARG A 1 93 ? -22.470 -2.005 2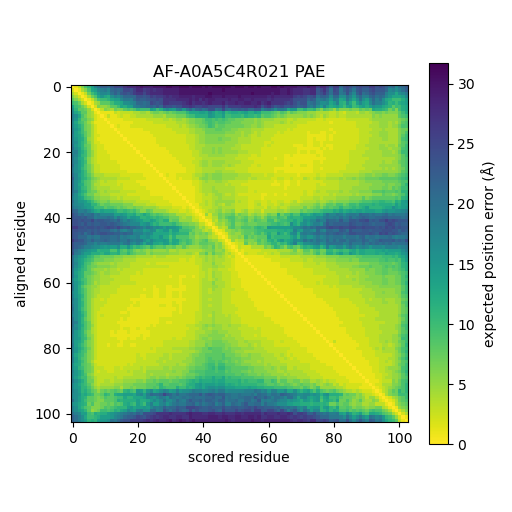8.500 1.00 84.88 93 ARG A O 1
ATOM 685 N N . HIS A 1 94 ? -20.260 -1.775 28.151 1.00 81.94 94 HIS A N 1
ATOM 686 C CA . HIS A 1 94 ? -19.848 -2.065 29.522 1.00 81.94 94 HIS A CA 1
ATOM 687 C C . HIS A 1 94 ? -19.664 -0.807 30.381 1.00 81.94 94 HIS A C 1
ATOM 689 O O . HIS A 1 94 ? -19.555 -0.925 31.600 1.00 81.94 94 HIS A O 1
ATOM 695 N N . GLY A 1 95 ? -19.664 0.387 29.777 1.00 77.25 95 GLY A N 1
ATOM 696 C CA . GLY A 1 95 ? -19.469 1.656 30.481 1.00 77.25 95 GLY A CA 1
ATOM 697 C C . GLY A 1 95 ? -18.083 1.784 31.118 1.00 77.25 95 GLY A C 1
ATOM 698 O O . GLY A 1 95 ? -17.922 2.518 32.090 1.00 77.25 95 GLY A O 1
ATOM 699 N N . GLN A 1 96 ? -17.101 1.034 30.615 1.00 74.06 96 GLN A N 1
ATOM 700 C CA . GLN A 1 96 ? -15.733 0.983 31.123 1.00 74.06 96 GLN A CA 1
ATOM 701 C C . GLN A 1 96 ? -14.759 1.066 29.952 1.00 74.06 96 GLN A C 1
ATOM 703 O O . GLN A 1 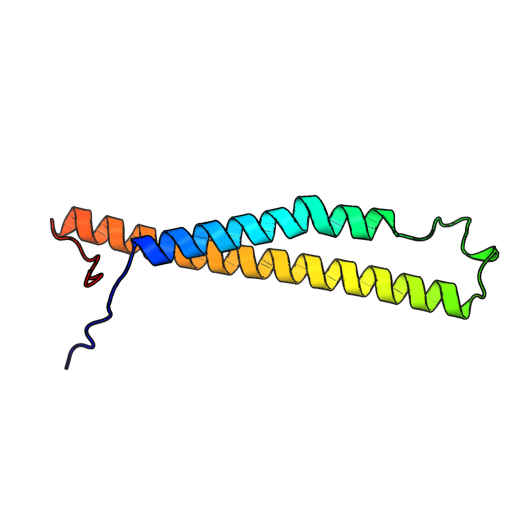96 ? -15.005 0.462 28.910 1.00 74.06 96 GLN A O 1
ATOM 708 N N . SER A 1 97 ? -13.670 1.813 30.141 1.00 71.12 97 SER A N 1
ATOM 709 C CA . SER A 1 97 ? -12.553 1.853 29.195 1.00 71.12 97 SER A CA 1
ATOM 710 C C . SER A 1 97 ? -11.817 0.520 29.236 1.00 71.12 97 SER A C 1
ATOM 712 O O . SER A 1 97 ? -11.450 0.048 30.314 1.00 71.12 97 SER A O 1
ATOM 714 N N . PHE A 1 98 ? -11.601 -0.067 28.066 1.00 68.75 98 PHE A N 1
ATOM 715 C CA . PHE A 1 98 ? -10.696 -1.190 27.872 1.00 68.75 98 PHE A CA 1
ATOM 716 C C . PHE A 1 98 ? -9.319 -0.712 27.421 1.00 68.75 98 PHE A C 1
ATOM 718 O O . PHE A 1 98 ? -8.416 -1.538 27.341 1.00 68.75 98 PHE A O 1
ATOM 725 N N . ASP A 1 99 ? -9.136 0.592 27.185 1.00 68.94 99 ASP A N 1
ATOM 726 C CA . ASP A 1 99 ? -7.807 1.171 27.059 1.00 68.94 99 ASP A CA 1
ATOM 727 C C . ASP A 1 99 ? -7.060 1.058 28.397 1.00 68.94 99 ASP A C 1
ATOM 729 O O . ASP A 1 99 ? -7.321 1.797 29.349 1.00 68.94 99 ASP A O 1
ATOM 733 N N . THR A 1 100 ? -6.178 0.065 28.492 1.00 66.00 100 THR A N 1
ATOM 734 C CA . THR A 1 100 ? -5.340 -0.210 29.666 1.00 66.00 100 THR A CA 1
ATOM 735 C C . THR A 1 100 ? -3.913 0.282 29.443 1.00 66.00 100 THR A C 1
ATOM 737 O O . THR A 1 100 ? -2.965 -0.325 29.951 1.00 66.00 100 THR A O 1
ATOM 740 N N . ALA A 1 101 ? -3.722 1.309 28.611 1.00 57.97 101 ALA A N 1
ATOM 741 C CA . ALA A 1 101 ? -2.450 2.003 28.529 1.00 57.97 101 ALA A CA 1
ATOM 742 C C . ALA A 1 101 ? -2.077 2.505 29.933 1.00 57.97 101 ALA A C 1
ATOM 744 O O . ALA A 1 101 ? -2.664 3.456 30.435 1.00 57.97 101 ALA A O 1
ATOM 745 N N . LEU A 1 102 ? -1.138 1.820 30.590 1.00 48.22 102 LEU A N 1
ATOM 746 C CA . LEU A 1 102 ? -0.414 2.407 31.710 1.00 48.22 102 LEU A CA 1
ATOM 747 C C . LEU A 1 102 ? 0.322 3.624 31.140 1.00 48.22 102 LEU A C 1
ATOM 749 O O . LEU A 1 102 ? 1.060 3.462 30.162 1.00 48.22 102 LEU A O 1
ATOM 753 N N . ASP A 1 103 ? 0.041 4.800 31.703 1.00 44.72 103 ASP A N 1
ATOM 754 C CA . ASP A 1 103 ? 0.819 6.029 31.494 1.00 44.72 103 ASP A CA 1
ATOM 755 C C . ASP A 1 103 ? 2.336 5.760 31.540 1.00 44.72 103 ASP A C 1
ATOM 757 O O . ASP A 1 103 ? 2.783 4.960 32.402 1.00 44.72 103 ASP A O 1
#

Solvent-accessible surface area (backbone atoms only — not comparable to full-atom values): 5689 Å² total; per-residue (Å²): 133,81,78,82,70,73,34,43,48,66,61,42,47,50,52,17,50,52,30,37,52,49,19,46,45,38,59,74,52,47,46,56,53,55,61,68,66,55,78,54,87,83,50,46,82,81,42,58,70,70,55,44,52,54,47,52,50,51,50,51,52,49,53,51,51,52,52,51,51,25,49,52,32,38,52,51,16,51,52,35,45,53,51,36,53,51,49,56,54,48,24,69,73,69,76,45,82,63,62,52,65,76,129

InterPro domains:
  IPR022536 ESX-1 secretion-associated protein EspC [PF10824] (1-99)
  IPR036689 ESAT-6-like superfamily [SSF140453] (52-99)

Radius of gyration: 22.02 Å; Cα contacts (8 Å, |Δi|>4): 76; chains: 1; bounding box: 43×25×65 Å

Organism: NCBI:txid1420891